Protein AF-A0A7C2JHU3-F1 (afdb_monomer_lite)

Foldseek 3Di:
DVLVCCCCPVVVAAPQVVLVVVVVVVDDPVVSVVCCCVVQPLVSNLVSLLVVLVVVLVVDPDPPVVVSLVVSVVVNVVSVHDPVSSVVSCVVPDD

Structure (mmCIF, N/CA/C/O backbone):
data_AF-A0A7C2JHU3-F1
#
_entry.id   AF-A0A7C2JHU3-F1
#
loop_
_atom_site.group_PDB
_atom_site.id
_atom_site.type_symbol
_atom_site.label_atom_id
_atom_site.label_alt_id
_atom_site.label_comp_id
_atom_site.label_asym_id
_atom_site.label_entity_id
_atom_site.label_seq_id
_atom_site.pdbx_PDB_ins_code
_atom_site.Cartn_x
_atom_site.Cartn_y
_atom_site.Cartn_z
_atom_site.occupancy
_atom_site.B_iso_or_equiv
_atom_site.auth_seq_id
_atom_site.auth_comp_id
_atom_site.auth_asym_id
_atom_site.auth_atom_id
_atom_site.pdbx_PDB_model_num
ATOM 1 N N . LYS A 1 1 ? 3.404 -4.259 -21.136 1.00 60.81 1 LYS A N 1
ATOM 2 C CA . LYS A 1 1 ? 2.594 -3.112 -20.639 1.00 60.81 1 LYS A CA 1
ATOM 3 C C . LYS A 1 1 ? 1.180 -3.517 -20.186 1.00 60.81 1 LYS A C 1
ATOM 5 O O . LYS A 1 1 ? 0.816 -3.157 -19.076 1.00 60.81 1 LYS A O 1
ATOM 10 N N . MET A 1 2 ? 0.423 -4.317 -20.954 1.00 84.56 2 MET A N 1
ATOM 11 C CA . MET A 1 2 ? -0.968 -4.711 -20.627 1.00 84.56 2 MET A CA 1
ATOM 12 C C . MET A 1 2 ? -1.159 -5.337 -19.230 1.00 84.56 2 MET A C 1
ATOM 14 O O . MET A 1 2 ? -2.043 -4.922 -18.491 1.00 84.56 2 MET A O 1
ATOM 18 N N . TYR A 1 3 ? -0.277 -6.257 -18.819 1.00 88.38 3 TYR A N 1
ATOM 19 C CA . TYR A 1 3 ? -0.364 -6.907 -17.503 1.00 88.38 3 TYR A CA 1
ATOM 20 C C . TYR A 1 3 ? -0.289 -5.926 -16.321 1.00 88.38 3 TYR A C 1
ATOM 22 O O . TYR A 1 3 ? -1.039 -6.044 -15.357 1.00 88.38 3 TYR A O 1
ATOM 30 N N . MET A 1 4 ? 0.615 -4.946 -16.391 1.00 90.62 4 MET A N 1
ATOM 31 C CA . MET A 1 4 ? 0.798 -3.965 -15.322 1.00 90.62 4 MET A CA 1
ATOM 32 C C . MET A 1 4 ? -0.432 -3.066 -15.194 1.00 90.62 4 MET A C 1
ATOM 34 O O . MET A 1 4 ? -0.938 -2.879 -14.095 1.00 90.62 4 MET A O 1
ATOM 38 N N . GLN A 1 5 ? -0.965 -2.598 -16.324 1.00 91.12 5 GLN A N 1
ATOM 39 C CA . GLN A 1 5 ? -2.188 -1.795 -16.356 1.00 91.12 5 GLN A CA 1
ATOM 40 C C . GLN A 1 5 ? -3.390 -2.558 -15.783 1.00 91.12 5 GLN A C 1
ATOM 42 O O . GLN A 1 5 ? -4.179 -1.991 -15.034 1.00 91.12 5 GLN A O 1
ATOM 47 N N . GLU A 1 6 ? -3.495 -3.862 -16.047 1.00 93.94 6 GLU A N 1
ATOM 48 C CA . GLU A 1 6 ? -4.507 -4.717 -15.418 1.00 93.94 6 GLU A CA 1
ATOM 49 C C . GLU A 1 6 ? -4.334 -4.778 -13.888 1.00 93.94 6 GLU A C 1
ATOM 51 O O . GLU A 1 6 ? -5.305 -4.630 -13.139 1.00 93.94 6 GLU A O 1
ATOM 56 N N . GLN A 1 7 ? -3.101 -4.970 -13.399 1.00 94.81 7 GLN A N 1
ATOM 57 C CA . GLN A 1 7 ? -2.843 -5.015 -11.957 1.00 94.81 7 GLN A CA 1
ATOM 58 C C . GLN A 1 7 ? -3.143 -3.678 -11.266 1.00 94.81 7 GLN A C 1
ATOM 60 O O . GLN A 1 7 ? -3.689 -3.694 -10.162 1.00 94.81 7 GLN A O 1
ATOM 65 N N . ILE A 1 8 ? -2.807 -2.553 -11.901 1.00 95.00 8 ILE A N 1
ATOM 66 C CA . ILE A 1 8 ? -3.013 -1.203 -11.363 1.00 95.00 8 ILE A CA 1
ATOM 67 C C . ILE A 1 8 ? -4.502 -0.850 -11.400 1.00 95.00 8 ILE A C 1
ATOM 69 O O . ILE A 1 8 ? -5.119 -0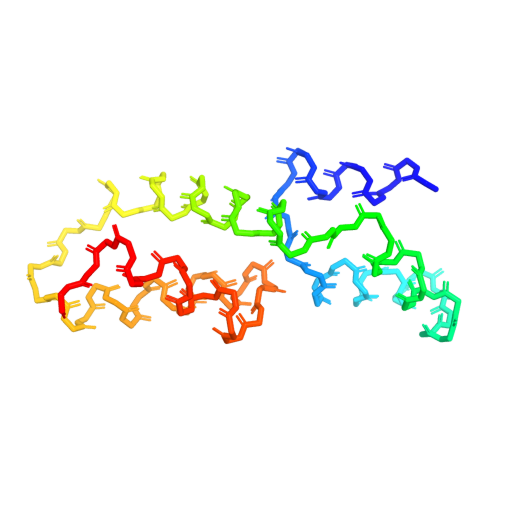.639 -10.360 1.00 95.00 8 ILE A O 1
ATOM 73 N N . ASN A 1 9 ? -5.122 -0.855 -12.577 1.00 92.75 9 ASN A N 1
ATOM 74 C CA . ASN A 1 9 ? -6.446 -0.257 -12.750 1.00 92.75 9 ASN A CA 1
ATOM 75 C C . ASN A 1 9 ? -7.568 -1.180 -12.257 1.00 92.75 9 ASN A C 1
ATOM 77 O O . ASN A 1 9 ? -8.489 -0.748 -11.550 1.00 92.75 9 ASN A O 1
ATOM 81 N N . LEU A 1 10 ? -7.480 -2.475 -12.584 1.00 91.69 10 LEU A N 1
ATOM 82 C CA . LEU A 1 10 ? -8.526 -3.439 -12.239 1.00 91.69 10 LEU A CA 1
ATOM 83 C C . LEU A 1 10 ? -8.325 -3.966 -10.820 1.00 91.69 10 LEU A C 1
ATOM 85 O O . LEU A 1 10 ? -9.217 -3.850 -9.979 1.00 91.69 10 LEU A O 1
ATOM 89 N N . LYS A 1 11 ? -7.132 -4.503 -10.537 1.00 92.88 11 LYS A N 1
ATOM 90 C CA . LYS A 1 11 ? -6.850 -5.181 -9.260 1.00 92.88 11 LYS A CA 1
ATOM 91 C C . LYS A 1 11 ? -6.364 -4.247 -8.155 1.00 92.88 11 LYS A C 1
ATOM 93 O O . LYS A 1 11 ? -6.352 -4.681 -7.003 1.00 92.88 11 LYS A O 1
ATOM 98 N N . LYS A 1 12 ? -5.963 -3.011 -8.483 1.00 96.50 12 LYS A N 1
ATOM 99 C CA . LYS A 1 12 ? -5.427 -2.015 -7.535 1.00 96.50 12 LYS A CA 1
ATOM 100 C C . LYS A 1 12 ? -4.298 -2.590 -6.679 1.00 96.50 12 LYS A C 1
ATOM 102 O O . LYS A 1 12 ? -4.194 -2.319 -5.490 1.00 96.50 12 LYS A O 1
ATOM 107 N N . SER A 1 13 ? -3.485 -3.460 -7.276 1.00 97.12 13 SER A N 1
ATOM 108 C CA . SER A 1 13 ? -2.336 -4.046 -6.587 1.00 97.12 13 SER A CA 1
ATOM 109 C C . SER A 1 13 ? -1.277 -2.971 -6.372 1.00 97.12 13 SER A C 1
ATOM 111 O O . SER A 1 13 ? -1.079 -2.117 -7.233 1.00 97.12 13 SER A O 1
ATOM 113 N N . GLY A 1 14 ? -0.593 -3.019 -5.238 1.00 97.56 14 GLY A N 1
ATOM 114 C CA . GLY A 1 14 ? 0.569 -2.190 -4.961 1.00 97.56 14 GLY A CA 1
ATOM 115 C C . GLY A 1 14 ? 1.819 -2.679 -5.704 1.00 97.56 14 GLY A C 1
ATOM 116 O O . GLY A 1 14 ? 1.856 -3.814 -6.207 1.00 97.56 14 GLY A O 1
ATOM 117 N N . PRO A 1 15 ? 2.860 -1.835 -5.776 1.00 97.12 15 PRO A N 1
ATOM 118 C CA . PRO A 1 15 ? 4.047 -2.076 -6.595 1.00 97.12 15 PRO A CA 1
ATOM 119 C C . PRO A 1 15 ? 4.788 -3.364 -6.221 1.00 97.12 15 PRO A C 1
ATOM 121 O O . PRO A 1 15 ? 5.297 -4.049 -7.107 1.00 97.12 15 PRO A O 1
ATOM 124 N N . LEU A 1 16 ? 4.798 -3.758 -4.940 1.00 97.38 16 LEU A N 1
AT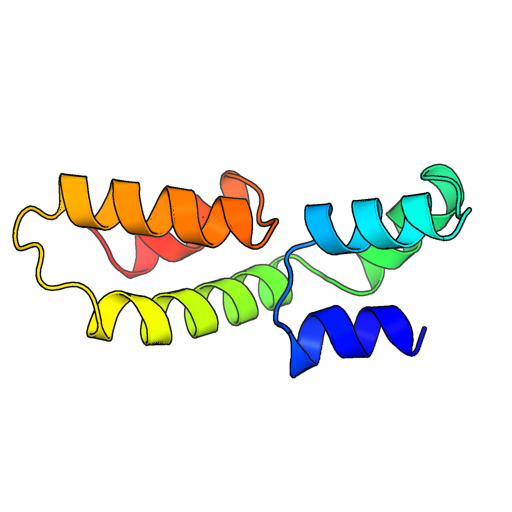OM 125 C CA . LEU A 1 16 ? 5.511 -4.958 -4.486 1.00 97.38 16 LEU A CA 1
ATOM 126 C C . LEU A 1 16 ? 4.904 -6.240 -5.065 1.00 97.38 16 LEU A C 1
ATOM 128 O O . LEU A 1 16 ? 5.630 -7.140 -5.483 1.00 97.38 16 LEU A O 1
ATOM 132 N N . ILE A 1 17 ? 3.571 -6.314 -5.140 1.00 97.56 17 ILE A N 1
ATOM 133 C CA . ILE A 1 17 ? 2.881 -7.461 -5.743 1.00 97.56 17 ILE A CA 1
ATOM 134 C C . ILE A 1 17 ? 3.091 -7.485 -7.251 1.00 97.56 17 ILE A C 1
ATOM 136 O O . ILE A 1 17 ? 3.312 -8.555 -7.816 1.00 97.56 17 ILE A O 1
ATOM 140 N N . ILE A 1 18 ? 3.027 -6.324 -7.903 1.00 96.44 18 ILE A N 1
ATOM 141 C CA . ILE A 1 18 ? 3.253 -6.223 -9.347 1.00 96.44 18 ILE A CA 1
ATOM 142 C C . ILE A 1 18 ? 4.668 -6.699 -9.680 1.00 96.44 18 ILE A C 1
ATOM 144 O O . ILE A 1 18 ? 4.824 -7.574 -10.533 1.00 96.44 18 ILE A O 1
ATOM 148 N N . LYS A 1 19 ? 5.677 -6.200 -8.955 1.00 96.56 19 LYS A N 1
ATOM 149 C CA . LYS A 1 19 ? 7.076 -6.619 -9.091 1.00 96.56 19 LYS A CA 1
ATOM 150 C C . LYS A 1 19 ? 7.232 -8.118 -8.868 1.00 96.56 19 LYS A C 1
ATOM 152 O O . LYS A 1 19 ? 7.757 -8.799 -9.743 1.00 96.56 19 LYS A O 1
ATOM 157 N N . LYS A 1 20 ? 6.710 -8.646 -7.754 1.00 96.44 20 LYS A N 1
ATOM 158 C CA . LYS A 1 20 ? 6.773 -10.079 -7.432 1.00 96.44 20 LYS A CA 1
ATOM 159 C C . LYS A 1 20 ? 6.209 -10.941 -8.564 1.00 96.44 20 LYS A C 1
ATOM 161 O O . LYS A 1 20 ? 6.891 -11.843 -9.033 1.00 96.44 20 LYS A O 1
ATOM 166 N N . LYS A 1 21 ? 5.010 -10.624 -9.061 1.00 95.19 21 LYS A N 1
ATOM 167 C CA . LYS A 1 21 ? 4.368 -11.403 -10.131 1.00 95.19 21 LYS A CA 1
ATOM 168 C C . LYS A 1 21 ? 5.095 -11.302 -11.473 1.00 95.19 21 LYS A C 1
ATOM 170 O O . LYS A 1 21 ? 5.059 -12.242 -12.260 1.00 95.19 21 LYS A O 1
ATOM 175 N N . LEU A 1 22 ? 5.725 -10.165 -11.768 1.00 94.44 22 LEU A N 1
ATOM 176 C CA . LEU A 1 22 ? 6.565 -10.019 -12.959 1.00 94.44 22 LEU A CA 1
ATOM 177 C C . LEU A 1 22 ? 7.848 -10.851 -12.836 1.00 94.44 22 LEU A C 1
ATOM 179 O O . LEU A 1 22 ? 8.232 -11.510 -13.800 1.00 94.44 22 LEU A O 1
ATOM 183 N N . MET A 1 23 ? 8.457 -10.891 -11.650 1.00 95.94 23 MET A N 1
ATOM 184 C CA . MET A 1 23 ? 9.616 -11.744 -11.376 1.00 95.94 23 MET A CA 1
ATOM 185 C C . MET A 1 23 ? 9.272 -13.234 -11.461 1.00 95.94 23 MET A C 1
ATOM 187 O O . MET A 1 23 ? 10.004 -13.992 -12.087 1.00 95.94 23 MET A O 1
ATOM 191 N N . GLU A 1 24 ? 8.119 -13.650 -10.931 1.00 95.62 24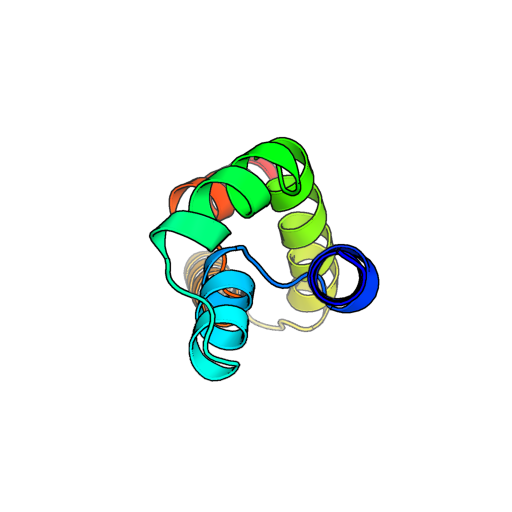 GLU A N 1
ATOM 192 C CA . GLU A 1 24 ? 7.599 -15.023 -11.073 1.00 95.62 24 GLU A CA 1
ATOM 193 C C . GLU A 1 24 ? 7.353 -15.416 -12.541 1.00 95.62 24 GLU A C 1
ATOM 195 O O . GLU A 1 24 ? 7.395 -16.593 -12.886 1.00 95.62 24 GLU A O 1
ATOM 200 N N . LYS A 1 25 ? 7.126 -14.435 -13.423 1.00 93.62 25 LYS A N 1
ATOM 201 C CA . LYS A 1 25 ? 7.004 -14.624 -14.878 1.00 93.62 25 LYS A CA 1
ATOM 202 C C . LYS A 1 25 ? 8.353 -14.602 -15.613 1.00 93.62 25 LYS A C 1
ATOM 204 O O . LYS A 1 25 ? 8.359 -14.648 -16.840 1.00 93.62 25 LYS A O 1
ATOM 209 N N . GLY A 1 26 ? 9.471 -14.518 -14.890 1.00 95.12 26 GLY A N 1
ATOM 210 C CA . GLY A 1 26 ? 10.826 -14.562 -15.442 1.00 95.12 26 GLY A CA 1
ATOM 211 C C . GLY A 1 26 ? 11.447 -13.202 -15.770 1.00 95.12 26 GLY A C 1
ATOM 212 O O . GLY A 1 26 ? 12.520 -13.162 -16.363 1.00 95.12 26 GLY A O 1
ATOM 213 N N . ALA A 1 27 ? 10.814 -12.080 -15.407 1.00 94.69 27 ALA A N 1
ATOM 214 C CA . ALA A 1 27 ? 11.412 -10.761 -15.615 1.00 94.69 27 ALA A CA 1
ATOM 215 C C . ALA A 1 27 ? 12.401 -10.400 -14.492 1.00 94.69 27 ALA A C 1
ATOM 217 O O . ALA A 1 27 ? 12.125 -10.588 -13.308 1.00 94.69 27 ALA A O 1
ATOM 218 N N . HIS A 1 28 ? 13.547 -9.822 -14.853 1.00 95.81 28 HIS A N 1
ATOM 219 C CA . HIS A 1 28 ? 14.534 -9.356 -13.879 1.00 95.81 28 HIS A CA 1
ATOM 220 C C . HIS A 1 28 ? 14.132 -8.017 -13.252 1.00 95.81 28 HIS A C 1
ATOM 222 O O . HIS A 1 28 ? 13.578 -7.145 -13.922 1.00 95.81 28 HIS A O 1
ATOM 228 N N . SER A 1 29 ? 14.467 -7.823 -11.973 1.00 92.81 29 SER A N 1
ATOM 229 C CA . SER A 1 29 ? 14.174 -6.586 -11.233 1.00 92.81 29 SER A CA 1
ATOM 230 C C . SER A 1 29 ? 14.715 -5.335 -11.927 1.00 92.81 29 SER A C 1
ATOM 232 O O . SER A 1 29 ? 13.996 -4.347 -12.017 1.00 92.81 29 SER A O 1
ATOM 234 N N . SER A 1 30 ? 15.921 -5.405 -12.496 1.00 95.81 30 SER A N 1
ATOM 235 C CA . SER A 1 30 ? 16.554 -4.306 -13.237 1.00 95.81 30 SER A CA 1
ATOM 236 C C . SER A 1 30 ? 15.736 -3.819 -14.436 1.00 95.81 30 SER A C 1
ATOM 238 O O . SER A 1 30 ? 15.785 -2.639 -14.766 1.00 95.81 30 SER A O 1
ATOM 240 N N . ALA A 1 31 ? 14.957 -4.701 -15.069 1.00 94.19 31 ALA A N 1
ATOM 241 C CA . ALA A 1 31 ? 14.050 -4.335 -16.154 1.00 94.19 31 ALA A CA 1
ATOM 242 C C . ALA A 1 31 ? 12.682 -3.852 -15.638 1.00 94.19 31 ALA A C 1
ATOM 244 O O . ALA A 1 31 ? 12.009 -3.070 -16.304 1.00 94.19 31 ALA A O 1
ATOM 245 N N . ILE A 1 32 ? 12.252 -4.327 -14.466 1.00 94.56 32 ILE A N 1
ATOM 246 C CA . ILE A 1 32 ? 10.940 -4.016 -13.883 1.00 94.56 32 ILE A CA 1
ATOM 247 C C . ILE A 1 32 ? 10.937 -2.639 -13.216 1.00 94.56 32 ILE A C 1
ATOM 249 O O . ILE A 1 32 ? 10.006 -1.865 -13.424 1.00 94.56 32 ILE A O 1
ATOM 253 N N . ASP A 1 33 ? 11.948 -2.354 -12.399 1.00 94.19 33 ASP A N 1
ATOM 254 C CA . ASP A 1 33 ? 12.002 -1.184 -11.521 1.00 94.19 33 ASP A CA 1
ATOM 255 C C . ASP A 1 33 ? 11.825 0.165 -12.246 1.00 94.19 33 ASP A C 1
ATOM 257 O O . ASP A 1 33 ? 10.986 0.950 -11.791 1.00 94.19 33 ASP A O 1
ATOM 261 N N . PRO A 1 34 ? 12.491 0.450 -13.386 1.00 94.38 34 PRO A N 1
ATOM 262 C CA . PRO A 1 34 ? 12.249 1.699 -14.114 1.00 94.38 34 PRO A CA 1
ATOM 263 C C . PRO A 1 34 ? 10.812 1.788 -14.653 1.00 94.38 34 PRO A C 1
ATOM 265 O O . PRO A 1 34 ? 10.152 2.811 -14.499 1.00 94.38 34 PRO A O 1
ATOM 268 N N . ILE A 1 35 ? 10.272 0.686 -15.186 1.00 92.00 35 ILE A N 1
ATOM 269 C CA . ILE A 1 35 ? 8.906 0.635 -15.735 1.00 92.00 35 ILE A CA 1
ATOM 270 C C . ILE A 1 35 ? 7.857 0.857 -14.639 1.00 92.00 35 ILE A C 1
ATOM 272 O O . ILE A 1 35 ? 6.844 1.516 -14.875 1.00 92.00 35 ILE A O 1
ATOM 276 N N . LEU A 1 36 ? 8.074 0.285 -13.452 1.00 92.56 36 LEU A N 1
ATOM 277 C CA . LEU A 1 36 ? 7.188 0.451 -12.300 1.00 92.56 36 LEU A CA 1
ATOM 278 C C . LEU A 1 36 ? 7.243 1.880 -11.754 1.00 92.56 36 LEU A C 1
ATOM 280 O O . LEU A 1 36 ? 6.201 2.426 -11.403 1.00 92.56 36 LEU A O 1
ATOM 284 N N . THR A 1 37 ? 8.435 2.478 -11.722 1.00 92.88 37 THR A N 1
ATOM 285 C CA . THR A 1 37 ? 8.650 3.857 -11.260 1.00 92.88 37 THR A CA 1
ATOM 286 C C . THR A 1 37 ? 7.938 4.860 -12.169 1.00 92.88 37 THR A C 1
ATOM 288 O O . THR A 1 37 ? 7.209 5.718 -11.681 1.00 92.88 37 THR A O 1
ATOM 291 N N . GLU A 1 38 ? 8.082 4.717 -13.487 1.00 93.25 38 GLU A N 1
ATOM 292 C CA . GLU A 1 38 ? 7.430 5.597 -14.467 1.00 93.25 38 GLU A CA 1
ATOM 293 C C . GLU A 1 38 ? 5.923 5.325 -14.595 1.00 93.25 38 GLU A C 1
ATOM 295 O O . GLU A 1 38 ? 5.119 6.243 -14.740 1.00 93.25 38 GLU A O 1
ATOM 300 N N . GLY A 1 39 ? 5.524 4.051 -14.575 1.00 92.94 39 GLY A N 1
ATOM 301 C CA . GLY A 1 39 ? 4.159 3.627 -14.887 1.00 92.94 39 GLY A CA 1
ATOM 302 C C . GLY A 1 39 ? 3.206 3.559 -13.697 1.00 92.94 39 GLY A C 1
ATOM 303 O O . GLY A 1 39 ? 2.008 3.353 -13.906 1.00 92.94 39 GLY A O 1
ATOM 304 N N . TYR A 1 40 ? 3.711 3.682 -12.470 1.00 96.31 40 TYR A N 1
ATOM 305 C CA . TYR A 1 40 ? 2.901 3.680 -11.257 1.00 96.31 40 TYR A CA 1
ATOM 306 C C . TYR A 1 40 ? 3.415 4.723 -10.254 1.00 96.31 40 TYR A C 1
ATOM 308 O O . TYR A 1 40 ? 3.948 4.363 -9.199 1.00 96.31 40 TYR A O 1
ATOM 316 N N . PRO A 1 41 ? 3.272 6.020 -10.580 1.00 96.19 41 PRO A N 1
ATOM 317 C CA . PRO A 1 41 ? 3.735 7.099 -9.721 1.00 96.19 41 PRO A CA 1
ATOM 318 C C . PRO A 1 41 ? 3.033 7.067 -8.363 1.00 96.19 41 PRO A C 1
ATOM 320 O O . PRO A 1 41 ? 1.949 6.498 -8.205 1.00 96.19 41 PRO A O 1
ATOM 323 N N . GLU A 1 42 ? 3.666 7.695 -7.378 1.00 96.50 42 GLU A N 1
ATOM 324 C CA . GLU A 1 42 ? 3.227 7.672 -5.984 1.00 96.50 42 GLU A CA 1
ATOM 325 C C . GLU A 1 42 ? 1.765 8.115 -5.806 1.00 96.50 42 GLU A C 1
ATOM 327 O O . GLU A 1 42 ? 0.992 7.441 -5.130 1.00 96.50 42 GLU A O 1
ATOM 332 N N . GLU A 1 43 ? 1.363 9.190 -6.480 1.00 96.19 43 GLU A N 1
ATOM 333 C CA . GLU A 1 43 ? 0.002 9.741 -6.444 1.00 96.19 43 GLU A CA 1
ATOM 334 C C . GLU A 1 43 ? -1.050 8.697 -6.844 1.00 96.19 43 GLU A C 1
ATOM 336 O O . GLU A 1 43 ? -2.052 8.505 -6.153 1.00 96.19 43 GLU A O 1
ATOM 341 N N . LEU A 1 44 ? -0.779 7.940 -7.912 1.00 97.00 44 LEU A N 1
ATOM 342 C CA . LEU A 1 44 ? -1.665 6.876 -8.378 1.00 97.00 44 LEU A CA 1
ATOM 343 C C . LEU A 1 44 ? -1.680 5.685 -7.406 1.00 97.00 44 LEU A C 1
ATOM 345 O O . LEU A 1 44 ? -2.707 5.019 -7.244 1.00 97.00 44 LEU A O 1
ATOM 349 N N . GLN A 1 45 ? -0.554 5.397 -6.741 1.00 98.12 45 GLN A N 1
ATOM 350 C CA . GLN A 1 45 ? -0.503 4.375 -5.691 1.00 98.12 45 GLN A CA 1
ATOM 351 C C . GLN A 1 45 ? -1.376 4.769 -4.497 1.00 98.12 45 GLN A C 1
ATOM 353 O O . GLN A 1 45 ? -2.134 3.928 -4.006 1.00 98.12 45 GLN A O 1
ATOM 358 N N . ILE A 1 46 ? -1.310 6.033 -4.071 1.00 97.69 46 ILE A N 1
ATOM 359 C CA . ILE A 1 46 ? -2.140 6.588 -2.994 1.00 97.69 46 ILE A CA 1
ATOM 360 C C . ILE A 1 46 ? -3.617 6.513 -3.386 1.00 97.69 46 ILE A C 1
ATOM 362 O O . ILE A 1 46 ? -4.420 6.001 -2.609 1.00 97.69 46 ILE A O 1
ATOM 366 N N . GLU A 1 47 ? -3.980 6.922 -4.605 1.00 97.25 47 GLU A N 1
ATOM 367 C CA . GLU A 1 47 ? -5.364 6.864 -5.092 1.00 97.25 47 GLU A CA 1
ATOM 368 C C . GLU A 1 47 ? -5.923 5.429 -5.066 1.00 97.25 47 GLU A C 1
ATOM 370 O O . GLU A 1 47 ? -7.026 5.174 -4.567 1.00 97.25 47 GLU A O 1
ATOM 375 N N . ASN A 1 48 ? -5.159 4.458 -5.568 1.00 98.06 48 ASN A N 1
ATOM 376 C CA . ASN A 1 48 ? -5.576 3.056 -5.582 1.00 98.06 48 ASN A CA 1
ATOM 377 C C . ASN A 1 48 ? -5.667 2.457 -4.174 1.00 98.06 48 ASN A C 1
ATOM 379 O O . ASN A 1 48 ? -6.630 1.737 -3.876 1.00 98.06 48 ASN A O 1
ATOM 383 N N . ALA A 1 49 ? -4.697 2.757 -3.308 1.00 98.12 49 ALA A N 1
ATOM 384 C CA . ALA A 1 49 ? -4.705 2.327 -1.916 1.00 98.12 49 ALA A CA 1
ATOM 385 C C . ALA A 1 49 ? -5.891 2.937 -1.151 1.00 98.12 49 ALA A C 1
ATOM 387 O O . ALA A 1 49 ? -6.589 2.207 -0.447 1.00 98.12 49 ALA A O 1
ATOM 388 N N . ALA A 1 50 ? -6.197 4.221 -1.362 1.00 97.44 50 ALA A N 1
ATOM 389 C CA . ALA A 1 50 ? -7.343 4.906 -0.768 1.00 97.44 50 ALA A CA 1
ATOM 390 C C . ALA A 1 50 ? -8.680 4.300 -1.226 1.00 97.44 50 ALA A C 1
ATOM 392 O O . ALA A 1 50 ? -9.556 4.039 -0.403 1.00 97.44 50 ALA A O 1
ATOM 393 N N . LYS A 1 51 ? -8.835 3.967 -2.515 1.00 97.12 51 LYS A N 1
ATOM 394 C CA . LYS A 1 51 ? -10.038 3.266 -3.013 1.00 97.12 51 LYS A CA 1
ATOM 395 C C . LYS A 1 51 ? -10.234 1.909 -2.334 1.00 97.12 51 LYS A C 1
ATOM 397 O O . LYS A 1 51 ? -11.350 1.551 -1.953 1.00 97.12 51 LYS A O 1
ATOM 402 N N . LEU A 1 52 ? -9.160 1.136 -2.174 1.00 97.81 52 LEU A N 1
ATOM 403 C CA . LEU A 1 52 ? -9.211 -0.142 -1.460 1.00 97.81 52 LEU A CA 1
ATOM 404 C C . LEU A 1 52 ? -9.514 0.048 0.027 1.00 97.81 52 LEU A C 1
ATOM 406 O O . LEU A 1 52 ? -10.301 -0.718 0.587 1.00 97.81 52 LEU A O 1
ATOM 410 N N . PHE A 1 53 ? -8.923 1.071 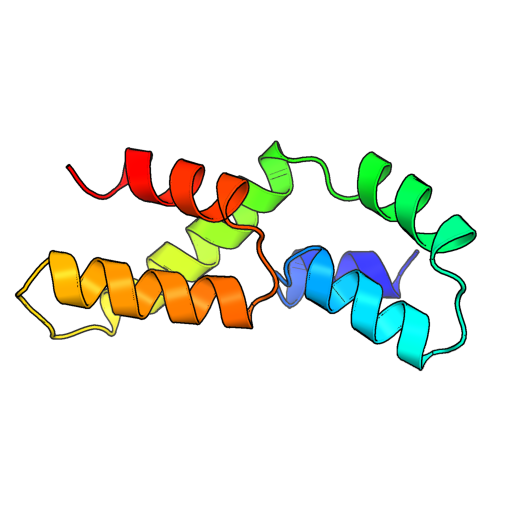0.641 1.00 97.56 53 PHE A N 1
ATOM 411 C CA . PHE A 1 53 ? -9.163 1.449 2.025 1.00 97.56 53 PHE A CA 1
ATOM 412 C C . PHE A 1 53 ? -10.644 1.747 2.267 1.00 97.56 53 PHE A C 1
ATOM 414 O O . PHE A 1 53 ? -11.276 1.081 3.086 1.00 97.56 53 PHE A O 1
ATOM 421 N N . GLN A 1 54 ? -11.213 2.657 1.476 1.00 96.44 54 GLN A N 1
ATOM 422 C CA . GLN A 1 54 ? -12.604 3.102 1.561 1.00 96.44 54 GLN A CA 1
ATOM 423 C C . GLN A 1 54 ? -13.608 1.959 1.414 1.00 96.44 54 GLN A C 1
ATOM 425 O O . GLN A 1 54 ? -14.602 1.888 2.134 1.00 96.44 54 GLN A O 1
ATOM 430 N N . ASN A 1 55 ? -13.331 1.014 0.517 1.00 96.31 55 ASN A N 1
ATOM 431 C CA . ASN A 1 55 ? -14.184 -0.158 0.353 1.00 96.31 55 ASN A CA 1
ATOM 432 C C . ASN A 1 55 ? -14.082 -1.118 1.544 1.00 96.31 55 ASN A C 1
ATOM 434 O O . ASN A 1 55 ? -15.085 -1.691 1.967 1.00 96.31 55 ASN A O 1
ATOM 438 N N . LYS A 1 56 ? -12.875 -1.315 2.087 1.00 96.44 56 LYS A N 1
ATOM 439 C CA . LYS A 1 56 ? -12.648 -2.285 3.159 1.00 96.44 56 LYS A CA 1
ATOM 440 C C . LYS A 1 56 ? -13.125 -1.774 4.515 1.00 96.44 56 LYS A C 1
ATOM 442 O O . LYS A 1 56 ? -13.733 -2.559 5.246 1.00 96.44 56 LYS A O 1
ATOM 447 N N . ILE A 1 57 ? -12.886 -0.504 4.839 1.00 95.75 57 ILE A N 1
ATOM 448 C CA . ILE A 1 57 ? -13.211 0.066 6.153 1.00 95.75 57 ILE A CA 1
ATOM 449 C C . ILE A 1 57 ? -14.712 -0.000 6.452 1.00 95.75 57 ILE A C 1
ATOM 451 O O . ILE A 1 57 ? -15.092 -0.354 7.560 1.00 95.75 57 ILE A O 1
ATOM 455 N N . ARG A 1 58 ? -15.567 0.149 5.430 1.00 94.94 58 ARG A N 1
ATOM 456 C CA . ARG A 1 58 ? -17.031 -0.022 5.533 1.00 94.94 58 ARG A CA 1
ATOM 457 C C . ARG A 1 58 ? -17.471 -1.412 6.011 1.00 94.94 58 ARG A C 1
ATOM 459 O O . ARG A 1 58 ? -18.587 -1.570 6.488 1.00 94.94 58 ARG A O 1
ATOM 466 N N . SER A 1 59 ? -16.624 -2.431 5.849 1.00 95.31 59 SER A N 1
ATOM 467 C CA . SER A 1 59 ? -16.903 -3.804 6.303 1.00 95.31 59 SER A CA 1
ATOM 468 C C . SER A 1 59 ? -16.376 -4.104 7.711 1.00 95.31 59 SER A C 1
ATOM 470 O O . SER A 1 59 ? -16.632 -5.186 8.241 1.00 95.31 59 SER A O 1
ATOM 472 N N . ILE A 1 60 ? -15.596 -3.195 8.301 1.00 94.50 60 ILE A N 1
ATOM 473 C CA . ILE A 1 60 ? -14.992 -3.377 9.621 1.00 94.50 60 ILE A CA 1
ATOM 474 C C . ILE A 1 60 ? -15.991 -2.916 10.683 1.00 94.50 60 ILE A C 1
ATOM 476 O O . ILE A 1 60 ? -16.482 -1.799 10.633 1.00 94.50 60 ILE A O 1
ATOM 480 N N . ARG A 1 61 ? -16.280 -3.797 11.645 1.00 94.38 61 ARG A N 1
ATOM 481 C CA . ARG A 1 61 ? -17.165 -3.527 12.795 1.00 94.38 61 ARG A CA 1
ATOM 482 C C . ARG A 1 61 ? -16.408 -3.234 14.092 1.00 94.38 61 ARG A C 1
ATOM 484 O O . ARG A 1 61 ? -16.997 -3.212 15.158 1.00 94.38 61 ARG A O 1
ATOM 491 N N . GLU A 1 62 ? -15.089 -3.142 14.003 1.00 95.38 62 GLU A N 1
ATOM 492 C CA . GLU A 1 62 ? -14.246 -2.810 15.145 1.00 95.38 62 GLU A CA 1
ATOM 493 C C . GLU A 1 62 ? -14.399 -1.328 15.475 1.00 95.38 62 GLU A C 1
ATOM 495 O O . GLU A 1 62 ? -14.301 -0.508 14.567 1.00 95.38 62 GLU A O 1
ATOM 500 N N . GLU A 1 63 ? -14.609 -1.016 16.749 1.00 92.38 63 GLU A N 1
ATOM 501 C CA . GLU A 1 63 ? -14.794 0.358 17.232 1.00 92.38 63 GLU A CA 1
ATOM 502 C C . GLU A 1 63 ? -13.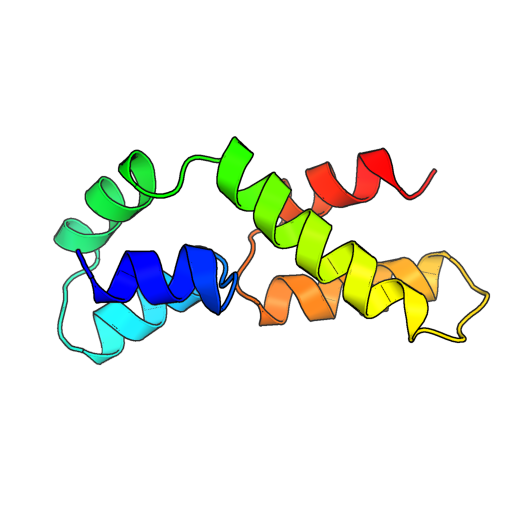479 0.977 17.720 1.00 92.38 63 GLU A C 1
ATOM 504 O O . GLU A 1 63 ? -13.300 2.189 17.659 1.00 92.38 63 GLU A O 1
ATOM 509 N N . ASP A 1 64 ? -12.533 0.146 18.169 1.00 95.75 64 ASP A N 1
ATOM 510 C CA . ASP A 1 64 ? -11.201 0.591 18.570 1.00 95.75 64 ASP A CA 1
ATOM 511 C C . ASP A 1 64 ? -10.397 1.017 17.333 1.00 95.75 64 ASP A C 1
ATOM 513 O O . ASP A 1 64 ? -9.954 0.185 16.531 1.00 95.75 64 ASP A O 1
ATOM 517 N N . GLU A 1 65 ? -10.191 2.325 17.192 1.00 93.94 65 GLU A N 1
ATOM 518 C CA . GLU A 1 65 ? -9.503 2.926 16.052 1.00 93.94 65 GLU A CA 1
ATOM 519 C C . GLU A 1 65 ? -8.101 2.346 15.835 1.00 93.94 65 GLU A C 1
ATOM 521 O O . GLU A 1 65 ? -7.715 2.060 14.698 1.00 93.94 65 GLU A O 1
ATOM 526 N N . LYS A 1 66 ? -7.354 2.065 16.909 1.00 94.88 66 LYS A N 1
ATOM 527 C CA . LYS A 1 66 ? -6.020 1.466 16.801 1.00 94.88 66 LYS A CA 1
ATOM 528 C C . LYS A 1 66 ? -6.110 0.086 16.156 1.00 94.88 66 LYS A C 1
ATOM 530 O O . LYS A 1 66 ? -5.349 -0.227 15.235 1.00 94.88 66 LYS A O 1
ATOM 535 N N . LYS A 1 67 ? -7.079 -0.731 16.575 1.00 96.56 67 LYS A N 1
ATOM 536 C CA . LYS A 1 67 ? -7.322 -2.046 15.961 1.00 96.56 67 LYS A CA 1
ATOM 537 C C . LYS A 1 67 ? -7.825 -1.923 14.522 1.00 96.56 67 LYS A C 1
ATOM 539 O O . LYS A 1 67 ? -7.460 -2.761 13.689 1.00 96.56 67 LYS A O 1
ATOM 544 N N . VAL A 1 68 ? -8.628 -0.906 14.197 1.00 96.88 68 VAL A N 1
ATOM 545 C CA . VAL A 1 68 ? -9.034 -0.606 12.811 1.00 96.88 68 VAL A CA 1
ATOM 546 C C . VAL A 1 68 ? -7.803 -0.276 11.964 1.00 96.88 68 VAL A C 1
ATOM 548 O O . VAL A 1 68 ? -7.601 -0.912 10.924 1.00 96.88 68 VAL A O 1
ATOM 551 N N . LYS A 1 69 ? -6.938 0.631 12.428 1.00 96.25 69 LYS A N 1
ATOM 552 C CA . LYS A 1 69 ? -5.695 1.038 11.757 1.00 96.25 69 LYS A CA 1
ATOM 553 C C . LYS A 1 69 ? -4.774 -0.157 11.517 1.00 96.25 69 LYS A C 1
ATOM 555 O O . LYS A 1 69 ? -4.331 -0.373 10.391 1.00 96.25 69 LYS A O 1
ATOM 560 N N . GLU A 1 70 ? -4.576 -1.023 12.510 1.00 96.50 70 GLU A N 1
ATOM 561 C CA . GLU A 1 70 ? -3.794 -2.263 12.367 1.00 96.50 70 GLU A CA 1
ATOM 562 C C . GLU A 1 70 ? -4.400 -3.258 11.359 1.00 96.50 70 GLU A C 1
ATOM 564 O O . GLU A 1 70 ? -3.677 -3.929 10.610 1.00 96.50 70 GLU A O 1
ATOM 569 N N . LYS A 1 71 ? -5.731 -3.408 11.338 1.00 97.25 71 LYS A N 1
ATOM 570 C CA . LYS A 1 71 ? -6.435 -4.257 10.357 1.00 97.25 71 LYS A CA 1
ATOM 571 C C . LYS A 1 71 ? -6.273 -3.693 8.945 1.00 97.25 71 LYS A C 1
ATOM 573 O O . LYS A 1 71 ? -5.971 -4.448 8.016 1.00 97.25 71 LYS A O 1
ATOM 578 N N . MET A 1 72 ? -6.417 -2.380 8.791 1.00 97.75 72 MET A N 1
ATOM 579 C CA . MET A 1 72 ? -6.245 -1.689 7.516 1.00 97.75 72 MET A CA 1
ATOM 580 C C . MET A 1 72 ? -4.800 -1.729 7.026 1.00 97.75 72 MET A C 1
ATOM 582 O O . MET A 1 72 ? -4.572 -1.937 5.833 1.00 97.75 72 MET A O 1
ATOM 586 N N . TYR A 1 73 ? -3.832 -1.634 7.938 1.00 97.81 73 TYR A N 1
ATOM 587 C CA . TYR A 1 73 ? -2.412 -1.680 7.608 1.00 97.81 73 TYR A CA 1
ATOM 588 C C . TYR A 1 73 ? -2.065 -3.034 7.000 1.00 97.81 73 TYR A C 1
ATOM 590 O O . TYR A 1 73 ? -1.565 -3.119 5.878 1.00 97.81 73 TYR A O 1
ATOM 598 N N . ARG A 1 74 ? -2.441 -4.111 7.703 1.00 98.06 74 ARG A N 1
ATOM 599 C CA . ARG A 1 74 ? -2.260 -5.490 7.231 1.00 98.06 74 ARG A CA 1
ATOM 600 C C . ARG A 1 74 ? -2.943 -5.725 5.890 1.00 98.06 74 ARG A C 1
ATOM 602 O O . ARG A 1 74 ? -2.358 -6.354 5.014 1.00 98.06 74 ARG A O 1
ATOM 609 N N . PHE A 1 75 ? -4.156 -5.206 5.706 1.00 98.19 75 PHE A N 1
ATOM 610 C CA . PHE A 1 75 ? -4.874 -5.335 4.442 1.00 98.19 75 PHE A CA 1
ATOM 611 C C . PHE A 1 75 ? -4.132 -4.663 3.277 1.00 98.19 75 PHE A C 1
ATOM 613 O O . PHE A 1 75 ? -3.921 -5.305 2.249 1.00 98.19 75 PHE A O 1
ATOM 620 N N . LEU A 1 76 ? -3.699 -3.407 3.420 1.00 98.25 76 LEU A N 1
ATOM 621 C CA . LEU A 1 76 ? -2.990 -2.693 2.350 1.00 98.25 76 LEU A CA 1
ATOM 622 C C . LEU A 1 76 ? -1.584 -3.262 2.102 1.00 98.25 76 LEU A C 1
ATOM 624 O O . LEU A 1 76 ? -1.160 -3.380 0.950 1.00 98.25 76 LEU A O 1
ATOM 628 N N . GLN A 1 77 ? -0.902 -3.726 3.149 1.00 98.19 77 GLN A N 1
ATOM 629 C CA . GLN A 1 77 ? 0.369 -4.439 3.020 1.00 98.19 77 GLN A CA 1
ATOM 630 C C . GLN A 1 77 ? 0.198 -5.745 2.227 1.00 98.19 77 GLN A C 1
ATOM 632 O O . GLN A 1 77 ? 0.964 -6.014 1.302 1.00 98.19 77 GLN A O 1
ATOM 637 N N . GLN A 1 78 ? -0.858 -6.521 2.500 1.00 97.81 78 GLN A N 1
ATOM 638 C CA . GLN A 1 78 ? -1.220 -7.713 1.715 1.00 97.81 78 GLN A CA 1
ATOM 639 C C . GLN A 1 78 ? -1.646 -7.385 0.281 1.00 97.81 78 GLN A C 1
ATOM 641 O O . GLN A 1 78 ? -1.655 -8.271 -0.571 1.00 97.81 78 GLN A O 1
ATOM 646 N N . LYS A 1 79 ? -2.005 -6.131 -0.007 1.00 98.06 79 LYS A N 1
ATOM 647 C CA . LYS A 1 79 ? -2.222 -5.631 -1.371 1.00 98.06 79 LYS A CA 1
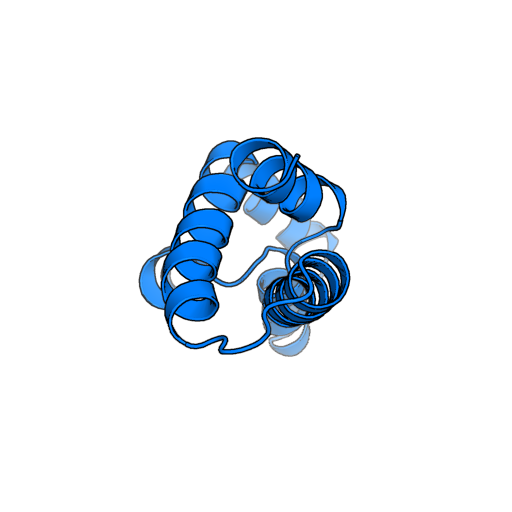ATOM 648 C C . LYS A 1 79 ? -0.933 -5.154 -2.037 1.00 98.06 79 LYS A C 1
ATOM 650 O O . LYS A 1 79 ? -0.964 -4.875 -3.231 1.00 98.06 79 LYS A O 1
ATOM 655 N N . GLY A 1 80 ? 0.199 -5.158 -1.335 1.00 98.00 80 GLY A N 1
ATOM 656 C CA . GLY A 1 80 ? 1.523 -4.878 -1.889 1.00 98.00 80 GLY A CA 1
ATOM 657 C C . GLY A 1 80 ? 1.937 -3.412 -1.842 1.00 98.00 80 GLY A C 1
ATOM 658 O O . GLY A 1 80 ? 2.850 -3.037 -2.580 1.00 98.00 80 GLY A O 1
ATOM 659 N N . PHE A 1 81 ? 1.260 -2.587 -1.041 1.00 98.50 81 PHE A N 1
ATOM 660 C CA . PHE A 1 81 ? 1.663 -1.201 -0.813 1.00 98.50 81 PHE A CA 1
ATOM 661 C C . PHE A 1 81 ? 2.769 -1.127 0.238 1.00 98.50 81 PHE A C 1
ATOM 663 O O . PHE A 1 81 ? 2.824 -1.932 1.169 1.00 98.50 81 PHE A O 1
ATOM 670 N N . THR A 1 82 ? 3.671 -0.169 0.059 1.00 97.88 82 THR A N 1
ATOM 671 C CA . THR A 1 82 ? 4.763 0.095 0.995 1.00 97.88 82 THR A CA 1
ATOM 672 C C . THR A 1 82 ? 4.258 0.914 2.180 1.00 97.88 82 THR A C 1
ATOM 674 O O . THR A 1 82 ? 3.235 1.594 2.086 1.00 97.88 82 THR A O 1
ATOM 677 N N . TRP A 1 83 ? 4.995 0.881 3.293 1.00 97.25 83 TRP A N 1
ATOM 678 C CA . TRP A 1 83 ? 4.663 1.669 4.483 1.00 97.25 83 TRP A CA 1
ATOM 679 C C . TRP A 1 83 ? 4.465 3.172 4.182 1.00 97.25 83 TRP A C 1
ATOM 681 O O . TRP A 1 83 ? 3.417 3.684 4.568 1.00 97.25 83 TRP A O 1
ATOM 691 N N . PRO A 1 84 ? 5.332 3.861 3.402 1.00 97.44 84 PRO A N 1
ATOM 692 C CA . PRO A 1 84 ? 5.127 5.279 3.088 1.00 97.44 84 PRO A CA 1
ATOM 693 C C . PRO A 1 84 ? 3.798 5.591 2.384 1.00 97.44 84 PRO A C 1
ATOM 695 O O . PRO A 1 84 ? 3.169 6.601 2.680 1.00 97.44 84 PRO A O 1
ATOM 698 N N . ILE A 1 85 ? 3.343 4.724 1.472 1.00 98.06 85 ILE A N 1
ATOM 699 C CA . ILE A 1 85 ? 2.048 4.900 0.793 1.00 98.06 85 ILE A CA 1
ATOM 700 C C . ILE A 1 85 ? 0.896 4.695 1.776 1.00 98.06 85 ILE A C 1
ATOM 702 O O . ILE A 1 85 ? -0.076 5.445 1.757 1.00 98.06 85 ILE A O 1
ATOM 706 N N . ILE A 1 86 ? 1.000 3.677 2.634 1.00 98.19 86 ILE A N 1
ATOM 707 C CA . ILE A 1 86 ? -0.041 3.358 3.613 1.00 98.19 86 ILE A CA 1
ATOM 708 C C . ILE A 1 86 ? -0.193 4.495 4.628 1.00 98.19 86 ILE A C 1
ATOM 710 O O . ILE A 1 86 ? -1.320 4.902 4.897 1.00 98.19 86 ILE A O 1
ATOM 714 N N . GLU A 1 87 ? 0.911 5.050 5.132 1.00 97.12 87 GLU A N 1
ATOM 715 C CA . GLU A 1 87 ? 0.883 6.212 6.030 1.00 97.12 87 GLU A CA 1
ATOM 716 C C . GLU A 1 87 ? 0.208 7.418 5.376 1.00 97.12 87 GLU A C 1
ATOM 718 O O . GLU A 1 87 ? -0.687 8.003 5.974 1.00 97.12 87 GLU A O 1
ATOM 723 N N . LYS A 1 88 ? 0.538 7.735 4.115 1.00 97.06 88 LYS A N 1
ATOM 724 C CA . LYS A 1 88 ? -0.114 8.834 3.378 1.00 97.06 88 LYS A CA 1
ATOM 725 C C . LYS A 1 88 ? -1.624 8.643 3.248 1.00 97.06 88 LYS A C 1
ATOM 727 O O . LYS A 1 88 ? -2.373 9.612 3.327 1.00 97.06 88 LYS A O 1
ATOM 732 N N . VAL A 1 89 ? -2.087 7.403 3.078 1.00 96.81 89 VAL A N 1
ATOM 733 C CA . VAL A 1 89 ? -3.524 7.098 3.108 1.00 96.81 89 VAL A CA 1
ATOM 734 C C . VAL A 1 89 ? -4.085 7.298 4.515 1.00 96.81 89 VAL A C 1
ATOM 736 O O . VAL A 1 89 ? -5.155 7.876 4.656 1.00 96.81 89 VAL A O 1
ATOM 739 N N . PHE A 1 90 ? -3.388 6.853 5.559 1.00 96.00 90 PHE A N 1
ATOM 740 C CA . PHE A 1 90 ? -3.868 6.944 6.940 1.00 96.00 90 PHE A CA 1
ATOM 741 C C . PHE A 1 90 ? -3.942 8.366 7.475 1.00 96.00 90 PHE A C 1
ATOM 743 O O . PHE A 1 90 ? -4.941 8.685 8.107 1.00 96.00 90 PHE A O 1
ATOM 750 N N . SER A 1 91 ? -2.970 9.227 7.173 1.00 92.38 91 SER A N 1
ATOM 751 C CA . SER A 1 91 ? -2.983 10.632 7.601 1.00 92.38 91 SER A CA 1
ATOM 752 C C . SER A 1 91 ? -4.194 11.421 7.089 1.00 92.38 91 SER A C 1
ATOM 754 O O . SER A 1 91 ? -4.488 12.484 7.614 1.00 92.38 91 SER A O 1
ATOM 756 N N . GLY A 1 92 ? -4.896 10.930 6.060 1.00 84.19 92 GLY A N 1
ATOM 757 C CA . GLY A 1 92 ? -6.146 11.525 5.580 1.00 84.19 92 GLY A CA 1
ATOM 758 C C . GLY A 1 92 ? -7.427 10.939 6.191 1.00 84.19 92 GLY A C 1
ATOM 759 O O . GLY A 1 92 ? -8.508 11.331 5.762 1.00 84.19 92 GLY A O 1
ATOM 760 N N . HIS A 1 93 ? -7.333 9.959 7.100 1.00 83.75 93 HIS A N 1
ATOM 761 C CA . HIS A 1 93 ? -8.486 9.181 7.589 1.00 83.75 93 HIS A CA 1
ATOM 762 C C . HIS A 1 93 ? -8.471 8.842 9.087 1.00 83.75 93 HIS A C 1
ATOM 764 O O . HIS A 1 93 ? -9.521 8.478 9.610 1.00 83.75 93 HIS A O 1
ATOM 770 N N . PHE A 1 94 ? -7.313 8.891 9.742 1.00 83.06 94 PHE A N 1
ATOM 771 C CA . PHE A 1 94 ? -7.147 8.663 11.178 1.00 83.06 94 PHE A CA 1
ATOM 772 C C . PHE A 1 94 ? -6.406 9.856 11.780 1.00 83.06 94 PHE A C 1
ATOM 774 O O . PHE A 1 94 ? -5.494 10.375 11.125 1.00 83.06 94 PHE A O 1
ATOM 781 N N . ASP A 1 95 ? -6.783 10.235 13.000 1.00 70.12 95 ASP A N 1
ATOM 782 C CA . ASP A 1 95 ? -6.179 11.339 13.758 1.00 70.12 95 ASP A CA 1
ATOM 783 C C . ASP A 1 95 ? -4.983 10.880 14.623 1.00 70.12 95 ASP A C 1
ATOM 785 O O . ASP A 1 95 ? -4.870 9.672 14.954 1.00 70.12 95 ASP A O 1
#

Secondary structure (DSSP, 8-state):
-HHHHIIIIIT---HHHHHHHHHHTT--HHHHHHHHHHHS-HHHHHHHHHHHHHHHHTT-----HHHHHHHHHHHHHHTT--HHHHHHHHTTT--

Radius of gyration: 14.14 Å; chains: 1; bounding box: 34×26×39 Å

Sequence (95 aa):
KMYMQEQINLKKSGPLIIKKKLMEKGAHSSAIDPILTEGYPEELQIENAAKLFQNKIRSIREEDEKKVKEKMYRFLQQKGFTWPIIEKVFSGHFD

pLDDT: mean 94.64, std 5.34, range [60.81, 98.5]